Protein AF-A0A4U0SKA3-F1 (afdb_monomer_lite)

Organism: NCBI:txid2571141

pLDDT: mean 80.59, std 7.97, range [45.16, 90.25]

Structure (mmCIF, N/CA/C/O backbone):
data_AF-A0A4U0SKA3-F1
#
_entry.id   AF-A0A4U0SKA3-F1
#
loop_
_atom_site.group_PDB
_atom_site.id
_atom_site.type_symbol
_atom_site.label_atom_id
_atom_site.label_alt_id
_atom_site.label_comp_id
_atom_site.label_asym_id
_atom_site.label_entity_id
_atom_site.label_seq_id
_atom_site.pdbx_PDB_ins_code
_atom_site.Cartn_x
_atom_site.Cartn_y
_atom_site.Cartn_z
_atom_site.occupancy
_atom_site.B_iso_or_equiv
_atom_site.auth_seq_id
_atom_site.auth_comp_id
_atom_site.auth_asym_id
_atom_site.auth_atom_id
_atom_site.pdbx_PDB_model_num
ATOM 1 N N . MET A 1 1 ? -3.978 -13.399 -2.515 1.00 45.16 1 MET A N 1
ATOM 2 C CA . MET A 1 1 ? -2.648 -13.651 -1.910 1.00 45.16 1 MET A CA 1
ATOM 3 C C . MET A 1 1 ? -2.276 -12.490 -0.995 1.00 45.16 1 MET A C 1
ATOM 5 O O . MET A 1 1 ? -2.039 -11.402 -1.496 1.00 45.16 1 MET A O 1
ATOM 9 N N . THR A 1 2 ? -2.250 -12.672 0.328 1.00 55.97 2 THR A N 1
ATOM 10 C CA . THR A 1 2 ? -1.652 -11.671 1.235 1.00 55.97 2 THR A CA 1
ATOM 11 C C . THR A 1 2 ? -0.157 -11.946 1.325 1.00 55.97 2 THR A C 1
ATOM 13 O O . THR A 1 2 ? 0.226 -13.027 1.773 1.00 55.97 2 THR A O 1
ATOM 16 N N . SER A 1 3 ? 0.683 -11.010 0.884 1.00 74.06 3 SER A N 1
ATOM 17 C CA . SER A 1 3 ? 2.135 -11.147 1.012 1.00 74.06 3 SER A CA 1
ATOM 18 C C . SER A 1 3 ? 2.536 -11.219 2.492 1.00 74.06 3 SER A C 1
ATOM 20 O O . SER A 1 3 ? 1.888 -10.622 3.356 1.00 74.06 3 SER A O 1
ATOM 22 N N . ARG A 1 4 ? 3.607 -11.959 2.807 1.00 73.06 4 ARG A N 1
ATOM 23 C CA . ARG A 1 4 ? 4.107 -12.101 4.188 1.00 73.06 4 ARG A CA 1
ATOM 24 C C . ARG A 1 4 ? 4.403 -10.735 4.824 1.00 73.06 4 ARG A C 1
ATOM 26 O O . ARG A 1 4 ? 4.047 -10.515 5.975 1.00 73.06 4 ARG A O 1
ATOM 33 N N . GLY A 1 5 ? 4.948 -9.805 4.036 1.00 75.31 5 GLY A N 1
ATOM 34 C CA . GLY A 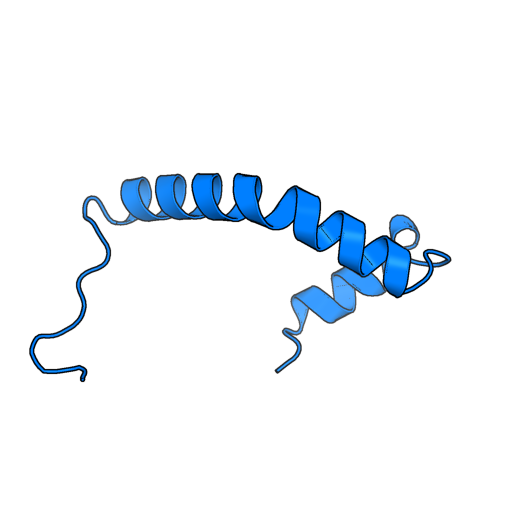1 5 ? 5.228 -8.431 4.462 1.00 75.31 5 GLY A CA 1
ATOM 35 C C . GLY A 1 5 ? 3.975 -7.620 4.801 1.00 75.31 5 GLY A C 1
ATOM 36 O O . GLY A 1 5 ? 3.980 -6.895 5.791 1.00 75.31 5 GLY A O 1
ATOM 37 N N . ALA A 1 6 ? 2.873 -7.797 4.061 1.00 77.44 6 ALA A N 1
ATOM 38 C CA . ALA A 1 6 ? 1.620 -7.106 4.367 1.00 77.44 6 ALA A CA 1
ATOM 39 C C . ALA A 1 6 ? 1.073 -7.508 5.744 1.00 77.44 6 ALA A C 1
ATOM 41 O O . ALA A 1 6 ? 0.577 -6.665 6.485 1.00 77.44 6 ALA A O 1
ATOM 42 N N . ARG A 1 7 ? 1.203 -8.786 6.119 1.00 78.56 7 ARG A N 1
ATOM 43 C CA . ARG A 1 7 ? 0.757 -9.263 7.433 1.00 78.56 7 ARG A CA 1
ATOM 44 C C . ARG A 1 7 ? 1.590 -8.653 8.562 1.00 78.56 7 ARG A C 1
ATOM 46 O O . ARG A 1 7 ? 1.013 -8.137 9.509 1.00 78.56 7 ARG A O 1
ATOM 53 N N . THR A 1 8 ? 2.916 -8.641 8.425 1.00 84.56 8 THR A N 1
ATOM 54 C CA . THR A 1 8 ? 3.823 -8.027 9.409 1.00 84.56 8 THR A CA 1
ATOM 55 C C . THR A 1 8 ? 3.568 -6.528 9.576 1.00 84.56 8 THR A C 1
ATOM 57 O O . THR A 1 8 ? 3.490 -6.051 10.705 1.00 84.56 8 THR A O 1
ATOM 60 N N . ALA A 1 9 ? 3.377 -5.789 8.479 1.00 80.81 9 ALA A N 1
ATOM 61 C CA . ALA A 1 9 ? 3.087 -4.356 8.533 1.00 80.81 9 ALA A CA 1
ATOM 62 C C . ALA A 1 9 ? 1.752 -4.057 9.239 1.00 80.81 9 ALA A C 1
ATOM 64 O O . ALA A 1 9 ? 1.675 -3.151 10.066 1.00 80.81 9 ALA A O 1
ATOM 65 N N . LEU A 1 10 ? 0.711 -4.854 8.972 1.00 79.19 10 LEU A N 1
ATOM 66 C CA . LEU A 1 10 ? -0.603 -4.690 9.603 1.00 79.19 10 LEU A CA 1
ATOM 67 C C . LEU A 1 10 ? -0.628 -5.090 11.085 1.00 79.19 10 LEU A C 1
ATOM 69 O O . LEU A 1 10 ? -1.487 -4.614 11.823 1.00 79.19 10 LEU A O 1
ATOM 73 N N . SER A 1 11 ? 0.313 -5.924 11.535 1.00 82.38 11 SER A N 1
ATOM 74 C CA . SER A 1 11 ? 0.511 -6.227 12.958 1.00 82.38 11 SER A CA 1
ATOM 75 C C . SER A 1 11 ? 1.208 -5.097 13.729 1.00 82.38 11 SER A C 1
ATOM 77 O O . SER A 1 11 ? 1.275 -5.155 14.955 1.00 82.38 11 SER A O 1
ATOM 79 N N . HIS A 1 12 ? 1.724 -4.066 13.049 1.00 84.25 12 HIS A N 1
ATOM 80 C CA . HIS A 1 12 ? 2.357 -2.924 13.703 1.00 84.25 12 HIS A CA 1
ATOM 81 C C . HIS A 1 12 ? 1.331 -2.074 14.463 1.00 84.25 12 HIS A C 1
ATOM 83 O O . HIS A 1 12 ? 0.236 -1.813 13.966 1.00 84.25 12 HIS A O 1
ATOM 89 N N . ARG A 1 13 ? 1.706 -1.553 15.638 1.00 84.19 13 ARG A N 1
ATOM 90 C CA . ARG A 1 13 ? 0.793 -0.823 16.538 1.00 84.19 13 ARG A CA 1
ATOM 91 C C . ARG A 1 13 ? 0.139 0.410 15.898 1.00 84.19 13 ARG A C 1
ATOM 93 O O . ARG A 1 13 ? -0.999 0.732 16.209 1.00 84.19 13 ARG A O 1
ATOM 100 N N . ILE A 1 14 ? 0.823 1.058 14.956 1.00 82.75 14 ILE A N 1
ATOM 101 C CA . ILE A 1 14 ? 0.267 2.186 14.180 1.00 82.75 14 ILE A CA 1
ATOM 102 C C . ILE A 1 14 ? -0.945 1.751 13.338 1.00 82.75 14 ILE A C 1
ATOM 104 O O . ILE A 1 14 ? -1.863 2.535 13.135 1.00 82.75 14 ILE A O 1
ATOM 108 N N . CYS A 1 15 ? -0.967 0.500 12.870 1.00 78.94 15 CYS A N 1
ATOM 109 C CA . CYS A 1 15 ? -2.082 -0.063 12.109 1.00 78.94 15 CYS A CA 1
ATOM 110 C C . CYS A 1 15 ? -3.155 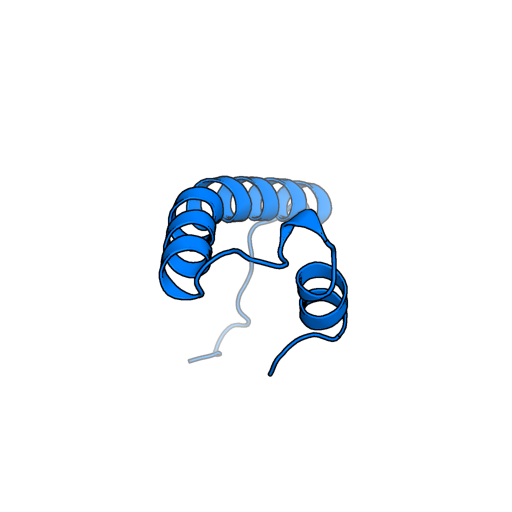-0.696 13.010 1.00 78.94 15 CYS A C 1
ATOM 112 O O . CYS A 1 15 ? -4.278 -0.928 12.558 1.00 78.94 15 CYS A O 1
ATOM 114 N N . THR A 1 16 ? -2.841 -0.971 14.281 1.00 82.44 16 THR A N 1
ATOM 115 C CA . THR A 1 16 ? -3.813 -1.501 15.246 1.00 82.44 16 THR A CA 1
ATOM 116 C C . THR A 1 16 ? -4.770 -0.403 15.713 1.00 82.44 16 THR A C 1
ATOM 118 O O . THR A 1 16 ? -4.349 0.709 16.010 1.00 82.44 16 THR A O 1
ATOM 121 N N . GLY A 1 17 ? -6.071 -0.702 15.772 1.00 83.19 17 GLY A N 1
ATOM 122 C CA . GLY A 1 17 ? -7.105 0.261 16.182 1.00 83.19 17 GLY A CA 1
ATOM 123 C C . GLY A 1 17 ? -7.652 1.148 15.056 1.00 83.19 17 GLY A C 1
ATOM 124 O O . GLY A 1 17 ? -8.598 1.900 15.280 1.00 83.19 17 GLY A O 1
ATOM 125 N N . ILE A 1 18 ? -7.129 1.036 13.829 1.00 83.69 18 ILE A N 1
ATOM 126 C CA . ILE A 1 18 ? -7.704 1.715 12.664 1.00 83.69 18 ILE A CA 1
ATOM 127 C C . ILE A 1 18 ? -8.866 0.874 12.110 1.00 83.69 18 ILE A C 1
ATOM 129 O O . ILE A 1 18 ? -8.666 -0.292 11.756 1.00 83.69 18 ILE A O 1
ATOM 133 N N . PRO A 1 19 ? -10.080 1.438 11.956 1.00 87.50 19 PRO A N 1
ATOM 134 C CA . PRO A 1 19 ? -11.172 0.740 11.290 1.00 87.50 19 PRO A CA 1
ATOM 135 C C . PRO A 1 19 ? -10.774 0.331 9.871 1.00 87.50 19 PRO A C 1
ATOM 137 O O . PRO A 1 19 ? -10.260 1.148 9.104 1.00 87.50 19 PRO A O 1
ATOM 140 N N . ARG A 1 20 ? -11.089 -0.906 9.471 1.00 83.38 20 ARG A N 1
ATOM 141 C CA . ARG A 1 20 ? -10.722 -1.454 8.151 1.00 83.38 20 ARG A CA 1
ATOM 142 C C . ARG A 1 20 ? -11.155 -0.562 6.979 1.00 83.38 20 ARG A C 1
ATOM 144 O O . ARG A 1 20 ? -10.413 -0.437 6.012 1.00 83.38 20 ARG A O 1
ATOM 151 N N . ARG A 1 21 ? -12.312 0.106 7.082 1.00 88.50 21 ARG A N 1
ATOM 152 C CA . ARG A 1 21 ? -12.779 1.092 6.086 1.00 88.50 21 ARG A CA 1
ATOM 153 C C . ARG A 1 21 ? -11.859 2.310 5.983 1.00 88.50 21 ARG A C 1
ATOM 155 O O . ARG A 1 21 ? -11.532 2.732 4.881 1.00 88.50 21 ARG A O 1
ATOM 162 N N . ARG A 1 22 ? -11.428 2.856 7.122 1.00 88.12 22 ARG A N 1
ATOM 163 C CA . ARG A 1 22 ? -10.548 4.031 7.178 1.00 88.12 22 ARG A CA 1
ATOM 164 C C . ARG A 1 22 ? -9.155 3.696 6.656 1.00 88.12 22 ARG A C 1
ATOM 166 O O . ARG A 1 22 ? -8.603 4.465 5.882 1.00 88.12 22 ARG A O 1
ATOM 173 N N . LEU A 1 23 ? -8.645 2.519 7.016 1.00 85.81 23 LEU A N 1
ATOM 174 C CA . LEU A 1 23 ? -7.389 2.000 6.485 1.00 85.81 23 LEU A CA 1
ATOM 175 C C . LEU A 1 23 ? -7.458 1.805 4.964 1.00 85.81 23 LEU A C 1
ATOM 177 O O . LEU A 1 23 ? -6.543 2.208 4.261 1.00 85.81 23 LEU A O 1
ATOM 181 N N . GLY A 1 24 ? -8.554 1.239 4.446 1.00 86.94 24 GLY A N 1
ATOM 182 C CA . GLY A 1 24 ? -8.754 1.086 3.003 1.00 86.94 24 GLY A CA 1
ATOM 183 C C . GLY A 1 24 ? -8.756 2.423 2.259 1.00 86.94 24 GLY A C 1
ATOM 184 O O . GLY A 1 24 ? -8.117 2.535 1.218 1.00 86.94 24 GLY A O 1
ATOM 185 N N . LYS A 1 25 ? -9.410 3.447 2.822 1.00 90.25 25 LYS A N 1
ATOM 186 C CA . LYS A 1 25 ? -9.412 4.803 2.257 1.00 90.25 25 LYS A CA 1
ATOM 187 C C . LYS A 1 25 ? -8.009 5.421 2.249 1.00 90.25 25 LYS A C 1
ATOM 189 O O . LYS A 1 25 ? -7.574 5.896 1.210 1.00 90.25 25 LYS A O 1
ATOM 194 N N . LEU A 1 26 ? -7.289 5.332 3.369 1.00 86.06 26 LEU A N 1
ATOM 195 C CA . LEU A 1 26 ? -5.912 5.822 3.480 1.00 86.06 26 LEU A CA 1
ATOM 196 C C . LEU A 1 26 ? -4.979 5.138 2.472 1.00 86.06 26 LEU A C 1
ATOM 198 O O . LEU A 1 26 ? -4.172 5.794 1.825 1.00 86.06 26 LEU A O 1
ATOM 202 N N . ILE A 1 27 ? -5.104 3.817 2.315 1.00 86.00 27 ILE A N 1
ATOM 203 C CA . ILE A 1 27 ? -4.323 3.071 1.325 1.00 86.00 27 ILE A CA 1
ATOM 204 C C . ILE A 1 27 ? -4.662 3.546 -0.088 1.00 86.00 27 ILE A C 1
ATOM 206 O O . ILE A 1 27 ? -3.745 3.745 -0.870 1.00 86.00 27 ILE A O 1
ATOM 210 N N . ALA A 1 28 ? -5.941 3.740 -0.419 1.00 87.81 28 ALA A N 1
ATOM 211 C CA . ALA A 1 28 ? -6.344 4.196 -1.749 1.00 87.81 28 ALA A CA 1
ATOM 212 C C . ALA A 1 28 ? -5.794 5.594 -2.079 1.00 87.81 28 ALA A C 1
ATOM 214 O O . ALA A 1 28 ? -5.274 5.794 -3.171 1.00 87.81 28 ALA A O 1
ATOM 215 N N . GLU A 1 29 ? -5.843 6.527 -1.125 1.00 89.44 29 GLU A N 1
ATOM 216 C CA . GLU A 1 29 ? -5.299 7.885 -1.284 1.00 89.44 29 GLU A CA 1
ATOM 217 C C . GLU A 1 29 ? -3.775 7.884 -1.483 1.00 89.44 29 GLU A C 1
ATOM 219 O O . GLU A 1 29 ? -3.248 8.668 -2.268 1.00 89.44 29 GLU A O 1
ATOM 224 N N . LEU A 1 30 ? -3.058 6.985 -0.802 1.00 86.31 30 LEU A N 1
ATOM 225 C CA . LEU A 1 30 ? -1.598 6.885 -0.889 1.00 86.31 30 LEU A CA 1
ATOM 226 C C . LEU A 1 30 ? -1.107 5.983 -2.030 1.00 86.31 30 LEU A C 1
ATOM 228 O O . LEU A 1 30 ? 0.061 6.064 -2.408 1.00 86.31 30 LEU A O 1
ATOM 232 N N . ALA A 1 31 ? -1.964 5.113 -2.568 1.00 86.56 31 ALA A N 1
ATOM 233 C CA . ALA A 1 31 ? -1.577 4.128 -3.572 1.00 86.56 31 ALA A CA 1
ATOM 234 C C . ALA A 1 31 ? -1.152 4.787 -4.885 1.00 86.56 31 ALA A C 1
ATOM 236 O O . ALA A 1 31 ? -0.111 4.425 -5.416 1.00 86.56 31 ALA A O 1
ATOM 237 N N . GLU A 1 32 ? -1.916 5.757 -5.381 1.00 80.00 32 GLU A N 1
ATOM 238 C CA . GLU A 1 32 ? -1.623 6.488 -6.623 1.00 80.00 32 GLU A CA 1
ATOM 239 C C . GLU A 1 32 ? -0.209 7.109 -6.633 1.00 80.00 32 GLU A C 1
ATOM 241 O O . GLU A 1 32 ? 0.611 6.716 -7.471 1.00 80.00 32 GLU A O 1
ATOM 246 N N . PRO A 1 33 ? 0.153 7.999 -5.685 1.00 83.38 33 PRO A N 1
ATOM 247 C CA . PRO A 1 33 ? 1.483 8.606 -5.667 1.00 83.38 33 PRO A CA 1
ATOM 248 C C . PRO A 1 33 ? 2.593 7.583 -5.393 1.00 83.38 33 PRO A C 1
ATOM 250 O O . PRO A 1 33 ? 3.688 7.693 -5.947 1.00 83.38 33 PRO A O 1
ATOM 253 N N . TRP A 1 34 ? 2.318 6.556 -4.579 1.00 83.19 34 TRP A N 1
ATOM 254 C CA . TRP A 1 34 ? 3.275 5.480 -4.329 1.00 83.19 34 TRP A CA 1
ATOM 255 C C . TRP A 1 34 ? 3.551 4.652 -5.587 1.00 83.19 34 TRP A C 1
ATOM 257 O O . TRP A 1 34 ? 4.708 4.396 -5.906 1.00 83.19 34 TRP A O 1
ATOM 267 N N . VAL A 1 35 ? 2.515 4.246 -6.325 1.00 84.75 35 VAL A N 1
ATOM 268 C CA . VAL A 1 35 ? 2.643 3.450 -7.554 1.00 84.75 35 VAL A CA 1
ATOM 269 C C . VAL A 1 35 ? 3.384 4.237 -8.630 1.00 84.75 35 VAL A C 1
ATOM 271 O O . VAL A 1 35 ? 4.288 3.683 -9.252 1.00 84.75 35 VAL A O 1
ATOM 274 N N . ALA A 1 36 ? 3.077 5.527 -8.797 1.00 80.19 36 ALA A N 1
ATOM 275 C CA . ALA A 1 36 ? 3.791 6.392 -9.734 1.00 80.19 36 ALA A CA 1
ATOM 276 C C . ALA A 1 36 ? 5.290 6.502 -9.394 1.00 80.19 36 ALA A C 1
ATOM 278 O O . ALA A 1 36 ? 6.146 6.321 -10.262 1.00 80.19 36 ALA A O 1
ATOM 279 N N . GLY A 1 37 ? 5.624 6.724 -8.117 1.00 83.69 37 GLY A N 1
ATOM 280 C CA . GLY A 1 37 ? 7.014 6.785 -7.659 1.00 83.69 37 GLY A CA 1
ATOM 281 C C . GLY A 1 37 ? 7.748 5.445 -7.774 1.00 83.69 37 GLY A C 1
ATOM 282 O O . GLY A 1 37 ? 8.909 5.404 -8.183 1.00 83.69 37 GLY A O 1
ATOM 283 N N . GLN A 1 38 ? 7.075 4.336 -7.459 1.00 84.31 38 GLN A N 1
ATOM 284 C CA . GLN A 1 38 ? 7.645 2.997 -7.602 1.00 84.31 38 GLN A CA 1
ATOM 285 C C . GLN A 1 38 ? 7.906 2.639 -9.063 1.00 84.31 38 GLN A C 1
ATOM 287 O O . GLN A 1 38 ? 8.960 2.084 -9.355 1.00 84.31 38 GLN A O 1
ATOM 292 N N . GLU A 1 39 ? 7.004 2.967 -9.991 1.00 81.25 39 GLU A N 1
ATOM 293 C CA . GL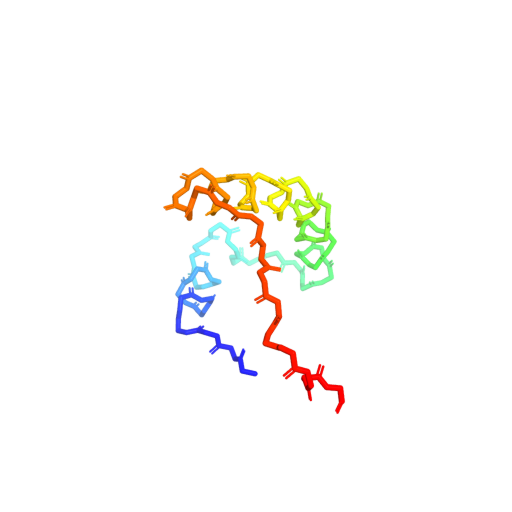U A 1 39 ? 7.238 2.701 -11.413 1.00 81.25 39 GLU A CA 1
ATOM 294 C C . GLU A 1 39 ? 8.400 3.543 -11.957 1.00 81.25 39 GLU A C 1
ATOM 296 O O . GLU A 1 39 ? 9.220 3.009 -12.699 1.00 81.25 39 GLU A O 1
ATOM 301 N N . SER A 1 40 ? 8.556 4.800 -11.515 1.00 79.38 40 SER A N 1
ATOM 302 C CA . SER A 1 40 ? 9.730 5.623 -11.854 1.00 79.38 40 SER A CA 1
ATOM 303 C C . SER A 1 40 ? 11.032 4.987 -11.362 1.00 79.38 40 SER A C 1
ATOM 305 O O . SER A 1 40 ? 11.950 4.778 -12.152 1.00 79.38 40 SER A O 1
ATOM 307 N N . GLN A 1 41 ? 11.099 4.587 -10.087 1.00 84.19 41 GLN A N 1
ATOM 308 C CA . GLN A 1 41 ? 12.281 3.905 -9.542 1.00 84.19 41 GLN A CA 1
ATOM 309 C C . GLN A 1 41 ? 12.556 2.576 -10.253 1.00 84.19 41 GLN A C 1
ATOM 311 O O . GLN A 1 41 ? 13.703 2.214 -10.505 1.00 84.19 41 GLN A O 1
ATOM 316 N N . LEU A 1 42 ? 11.515 1.812 -10.584 1.00 85.38 42 LEU A N 1
ATOM 317 C CA . LEU A 1 42 ? 11.672 0.562 -11.320 1.00 85.38 42 LEU A CA 1
ATOM 318 C C . LEU A 1 42 ? 12.154 0.805 -12.750 1.00 85.38 42 LEU A C 1
ATOM 320 O O . LEU A 1 42 ? 12.961 0.020 -13.244 1.00 85.38 42 LEU A O 1
ATOM 324 N N . ARG A 1 43 ? 11.698 1.878 -13.402 1.00 82.50 43 ARG A N 1
ATOM 325 C CA . ARG A 1 43 ? 12.172 2.307 -14.719 1.00 82.50 43 ARG A CA 1
ATOM 326 C C . ARG A 1 43 ? 13.637 2.713 -14.672 1.00 82.50 43 ARG A C 1
ATOM 328 O O . ARG A 1 43 ? 14.398 2.236 -15.501 1.00 82.50 43 ARG A O 1
ATOM 335 N N . GLU A 1 44 ? 14.047 3.504 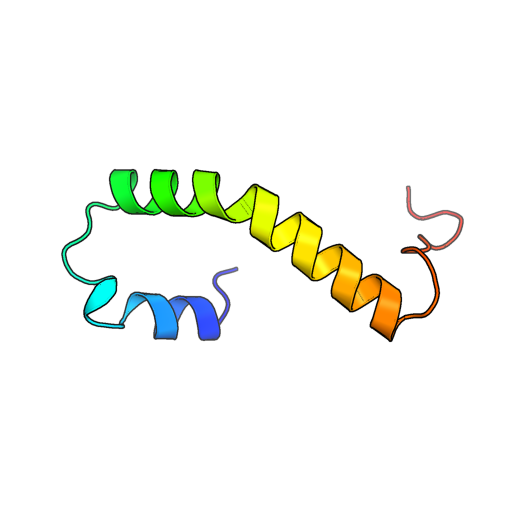-13.683 1.00 85.44 44 GLU A N 1
ATOM 336 C CA . GLU A 1 44 ? 15.454 3.868 -13.464 1.00 85.44 44 GLU A CA 1
ATOM 337 C C . GLU A 1 44 ? 16.328 2.625 -13.277 1.00 85.44 44 GLU A C 1
ATOM 339 O O . GLU A 1 44 ? 17.378 2.497 -13.900 1.00 85.44 44 GLU A O 1
ATOM 344 N N . ARG A 1 45 ? 15.862 1.657 -12.479 1.00 84.44 45 ARG A N 1
ATOM 345 C CA . ARG A 1 45 ? 16.585 0.397 -12.246 1.00 84.44 45 ARG A CA 1
ATOM 346 C C . ARG A 1 45 ? 16.612 -0.517 -13.472 1.00 84.44 45 ARG A C 1
ATOM 348 O O . ARG A 1 45 ? 17.582 -1.244 -13.651 1.00 84.44 45 ARG A O 1
ATOM 355 N N . ARG A 1 46 ? 15.555 -0.525 -14.292 1.00 87.50 46 ARG A N 1
ATOM 356 C CA . ARG A 1 46 ? 15.488 -1.306 -15.541 1.00 87.50 46 ARG A CA 1
ATOM 357 C C . ARG A 1 46 ? 16.242 -0.634 -16.689 1.00 87.50 46 ARG A C 1
ATOM 359 O O . ARG A 1 46 ? 16.703 -1.330 -17.587 1.00 87.50 46 ARG A O 1
ATOM 366 N N . GLY A 1 47 ? 16.321 0.692 -16.703 1.00 87.06 47 GLY A N 1
ATOM 367 C CA . GLY A 1 47 ? 16.791 1.490 -17.837 1.00 87.06 47 GLY A CA 1
ATOM 368 C C . GLY A 1 47 ? 15.832 1.516 -19.038 1.00 87.06 47 GLY A C 1
ATOM 369 O O . GLY A 1 47 ? 16.173 2.088 -20.067 1.00 87.06 47 G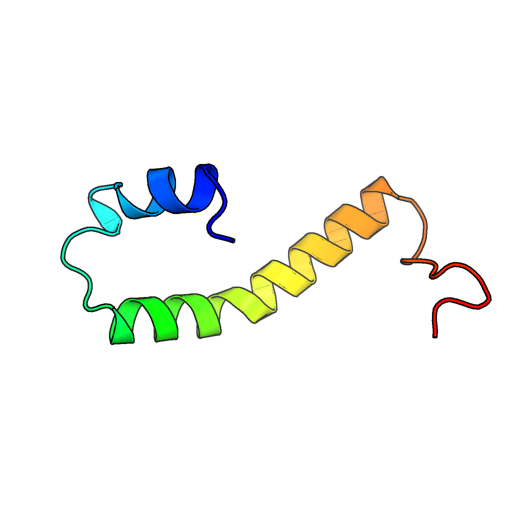LY A O 1
ATOM 370 N N . HIS A 1 48 ? 14.654 0.890 -18.945 1.00 78.94 48 HIS A N 1
ATOM 371 C CA . HIS A 1 48 ? 13.656 0.825 -20.017 1.00 78.94 48 HIS A CA 1
ATOM 372 C C . HIS A 1 48 ? 12.242 0.583 -19.466 1.00 78.94 48 HIS A C 1
ATOM 374 O O . HIS A 1 48 ? 12.063 0.114 -18.334 1.00 78.94 48 HIS A O 1
ATOM 380 N N . ASP A 1 49 ? 11.235 0.916 -20.277 1.00 79.94 49 ASP A N 1
ATOM 381 C CA . ASP A 1 49 ? 9.823 0.698 -19.953 1.00 79.94 49 ASP A CA 1
ATOM 382 C C . ASP A 1 49 ? 9.475 -0.789 -19.878 1.00 79.94 49 ASP A C 1
ATOM 384 O O . ASP A 1 49 ? 10.169 -1.653 -20.418 1.00 79.94 49 ASP A O 1
ATOM 388 N N . ARG A 1 50 ? 8.377 -1.107 -19.185 1.00 75.31 50 ARG A N 1
ATOM 389 C CA . ARG A 1 50 ? 7.925 -2.489 -19.028 1.00 75.31 50 ARG A CA 1
ATOM 390 C C . ARG A 1 50 ? 7.513 -3.070 -20.382 1.00 75.31 50 ARG A C 1
ATOM 392 O O . ARG A 1 50 ? 6.413 -2.823 -20.868 1.00 75.31 50 ARG A O 1
ATOM 399 N N . LEU A 1 51 ? 8.368 -3.912 -20.947 1.00 80.06 51 LEU A N 1
ATOM 400 C CA . LEU A 1 51 ? 8.060 -4.669 -22.153 1.00 80.06 51 LEU A CA 1
ATOM 401 C C . LEU A 1 51 ? 7.177 -5.870 -21.788 1.00 80.06 51 LEU A C 1
ATOM 403 O O . LEU A 1 51 ? 7.529 -6.682 -20.929 1.00 80.06 51 LEU A O 1
ATOM 407 N N . ARG A 1 52 ? 6.009 -5.992 -22.429 1.00 73.12 52 ARG A N 1
ATOM 408 C CA . ARG A 1 52 ? 5.313 -7.283 -22.503 1.00 73.12 52 ARG A CA 1
ATOM 409 C C . ARG A 1 52 ? 5.954 -8.098 -23.618 1.00 73.12 52 ARG A C 1
ATOM 411 O O . ARG A 1 52 ? 6.273 -7.548 -24.667 1.00 73.12 52 ARG A O 1
ATOM 418 N N . ALA A 1 53 ? 6.125 -9.398 -23.396 1.00 73.06 53 ALA A N 1
ATOM 419 C CA . ALA A 1 53 ? 6.517 -10.299 -24.470 1.00 73.06 53 ALA A CA 1
ATOM 420 C C . ALA A 1 53 ? 5.494 -10.203 -25.612 1.00 73.06 53 ALA A C 1
ATOM 422 O O . ALA A 1 53 ? 4.284 -10.129 -25.361 1.00 73.06 53 ALA A O 1
ATOM 423 N N . ALA A 1 54 ? 5.980 -10.193 -26.853 1.00 73.75 54 ALA A N 1
ATOM 424 C CA . ALA A 1 54 ? 5.109 -10.286 -28.015 1.00 73.75 54 ALA A CA 1
ATOM 425 C C . ALA A 1 54 ? 4.226 -11.542 -27.880 1.00 73.75 54 ALA A C 1
ATOM 427 O O . ALA A 1 54 ? 4.740 -12.630 -27.627 1.00 73.75 54 ALA A O 1
ATOM 428 N N . GLY A 1 55 ? 2.904 -11.381 -27.994 1.00 72.69 55 GLY A N 1
ATOM 429 C CA . GLY A 1 55 ? 1.939 -12.484 -27.889 1.00 72.69 55 GLY A CA 1
ATOM 430 C C . GLY A 1 55 ? 1.377 -12.772 -26.491 1.00 72.69 55 GLY A C 1
ATOM 431 O O . GLY A 1 55 ? 0.634 -13.731 -26.339 1.00 72.69 55 GLY A O 1
ATOM 432 N N . ALA A 1 56 ? 1.675 -11.959 -25.471 1.00 70.06 56 ALA A N 1
ATOM 433 C CA . ALA A 1 56 ? 1.000 -12.047 -24.171 1.00 70.06 56 ALA A CA 1
ATOM 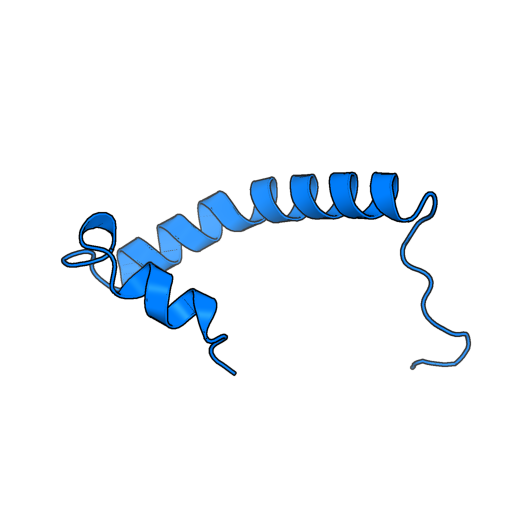434 C C . ALA A 1 56 ? -0.375 -11.343 -24.216 1.00 70.06 56 ALA A C 1
ATOM 436 O O . ALA A 1 56 ? -0.517 -10.213 -23.729 1.00 70.06 56 ALA A O 1
ATOM 437 N N . GLY A 1 57 ? -1.351 -11.994 -24.855 1.00 61.69 57 GLY A N 1
ATOM 438 C CA . GLY A 1 57 ? -2.758 -11.592 -24.949 1.00 61.69 57 GLY A CA 1
ATOM 439 C C . GLY A 1 57 ? -3.679 -12.737 -24.572 1.00 61.69 57 GLY A C 1
ATOM 440 O O . GLY A 1 57 ? -3.370 -13.874 -24.984 1.00 61.69 57 GLY A O 1
#

Foldseek 3Di:
DQDPVNVVVCPDPVNPPDDPVNVVVVCVVVVVVVVVVVLVVVCVVVVHHDDDPPPPD

Sequence (57 aa):
MTSRGARTALSHRICTGIPRRRLGKLIAELAEPWVAGQESQLRERRGHDRLRAAGAG

Radius of gyration: 15.98 Å; chains: 1; bounding box: 30×22×45 Å

Secondary structure (DSSP, 8-state):
---HHHHHHHTSTTTTT--HHHHHHHHHHHHHHHHHHHHHHHHHHHSS--PPPTT--